Protein AF-A0A933YH19-F1 (afdb_monomer)

Mean predicted aligned error: 7.14 Å

Structure (mmCIF, N/CA/C/O backbone):
data_AF-A0A933YH19-F1
#
_entry.id   AF-A0A933YH19-F1
#
loop_
_atom_site.group_PDB
_atom_site.id
_atom_site.type_symbol
_atom_site.label_atom_id
_atom_site.label_alt_id
_atom_site.label_comp_id
_atom_site.label_asym_id
_atom_site.label_entity_id
_atom_site.label_seq_id
_atom_site.pdbx_PDB_ins_code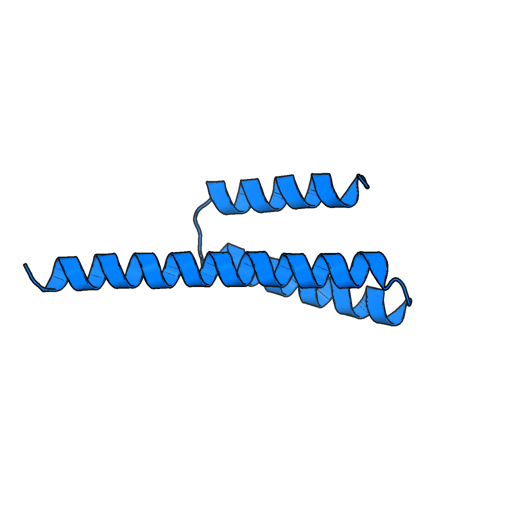
_atom_site.Cartn_x
_atom_site.Cartn_y
_atom_site.Cartn_z
_atom_site.occupancy
_atom_site.B_iso_or_equiv
_atom_site.auth_seq_id
_atom_site.auth_comp_id
_atom_site.auth_asym_id
_atom_site.auth_atom_id
_atom_site.pdbx_PDB_model_num
ATOM 1 N N . MET A 1 1 ? 4.284 16.716 -9.707 1.00 50.84 1 MET A N 1
ATOM 2 C CA . MET A 1 1 ? 3.636 15.432 -9.357 1.00 50.84 1 MET A CA 1
ATOM 3 C C . MET A 1 1 ? 3.399 14.663 -10.644 1.00 50.84 1 MET A C 1
ATOM 5 O O . MET A 1 1 ? 2.917 15.267 -11.593 1.00 50.84 1 MET A O 1
ATOM 9 N N . LYS A 1 2 ? 3.830 13.398 -10.742 1.00 64.25 2 LYS A N 1
ATOM 10 C CA . LYS A 1 2 ? 3.567 12.597 -11.951 1.00 64.25 2 LYS A CA 1
ATOM 11 C C . LYS A 1 2 ? 2.064 12.318 -12.030 1.00 64.25 2 LYS A C 1
ATOM 13 O O . LYS A 1 2 ? 1.431 12.129 -10.999 1.00 64.25 2 LYS A O 1
ATOM 18 N N . ILE A 1 3 ? 1.523 12.230 -13.244 1.00 73.25 3 ILE A N 1
ATOM 19 C CA . ILE A 1 3 ? 0.110 11.895 -13.500 1.00 73.25 3 ILE A CA 1
ATOM 20 C C . ILE A 1 3 ? -0.322 10.583 -12.798 1.00 73.25 3 ILE A C 1
ATOM 22 O O . ILE A 1 3 ? -1.482 10.418 -12.440 1.00 73.25 3 ILE A O 1
ATOM 26 N N . GLN A 1 4 ? 0.645 9.691 -12.531 1.00 67.31 4 GLN A N 1
ATOM 27 C CA . GLN A 1 4 ? 0.482 8.446 -11.771 1.00 67.31 4 GLN A CA 1
ATOM 28 C C . GLN A 1 4 ? -0.031 8.662 -10.337 1.00 67.31 4 GLN A C 1
ATOM 30 O O . GLN A 1 4 ? -0.875 7.894 -9.892 1.00 67.31 4 GLN A O 1
ATOM 35 N N . ASP A 1 5 ? 0.418 9.707 -9.632 1.00 69.25 5 ASP A N 1
ATOM 36 C CA . ASP A 1 5 ? -0.056 10.007 -8.269 1.00 69.25 5 ASP A CA 1
ATOM 37 C C . ASP A 1 5 ? -1.520 10.460 -8.266 1.00 69.25 5 ASP A C 1
ATOM 39 O O . ASP A 1 5 ? -2.268 10.134 -7.350 1.00 69.25 5 ASP A O 1
ATOM 43 N N . LEU A 1 6 ? -1.943 11.185 -9.307 1.00 78.38 6 LEU A N 1
ATOM 44 C CA . LEU A 1 6 ? -3.305 11.706 -9.412 1.00 78.38 6 LEU A CA 1
ATOM 45 C C . LEU A 1 6 ? -4.317 10.579 -9.645 1.00 78.38 6 LEU A C 1
ATOM 47 O O . LEU A 1 6 ? -5.350 10.530 -8.979 1.00 78.38 6 LEU A O 1
ATOM 51 N N . G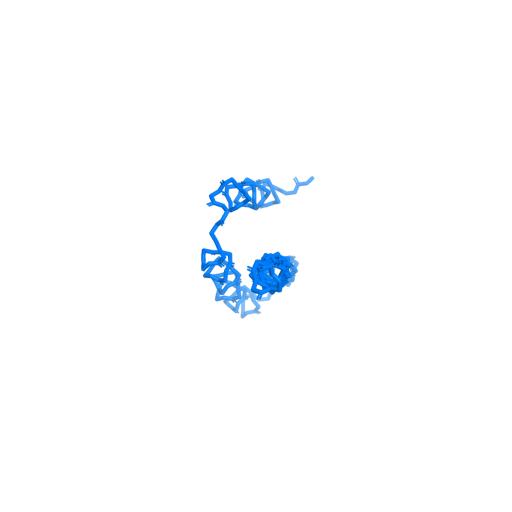LY A 1 7 ? -3.990 9.642 -10.543 1.00 75.12 7 GLY A N 1
ATOM 52 C CA . GLY A 1 7 ? -4.801 8.441 -10.749 1.00 75.12 7 GLY A CA 1
ATOM 53 C C . GLY A 1 7 ? -4.904 7.600 -9.475 1.00 75.12 7 GLY A C 1
ATOM 54 O O . GLY A 1 7 ? -5.971 7.080 -9.158 1.00 75.12 7 GLY A O 1
ATOM 55 N N . PHE A 1 8 ? -3.822 7.540 -8.697 1.00 73.94 8 PHE A N 1
ATOM 56 C CA . PHE A 1 8 ? -3.795 6.804 -7.441 1.00 73.94 8 PHE A CA 1
ATOM 57 C C . PHE A 1 8 ? -4.625 7.468 -6.336 1.00 73.94 8 PHE A C 1
ATOM 59 O O . PHE A 1 8 ? -5.384 6.797 -5.637 1.00 73.94 8 PHE A O 1
ATOM 66 N N . LEU A 1 9 ? -4.535 8.794 -6.213 1.00 76.56 9 LEU A N 1
ATOM 67 C CA . LEU A 1 9 ? -5.338 9.575 -5.275 1.00 76.56 9 LEU A CA 1
ATOM 68 C C . LEU A 1 9 ? -6.835 9.422 -5.569 1.00 76.56 9 LEU A C 1
ATOM 70 O O . LEU A 1 9 ? -7.628 9.242 -4.648 1.00 76.56 9 LEU A O 1
ATOM 74 N N . MET A 1 10 ? -7.210 9.430 -6.849 1.00 82.00 10 MET A N 1
ATOM 75 C CA . MET A 1 10 ? -8.589 9.209 -7.282 1.00 82.00 10 MET A CA 1
ATOM 76 C C . MET A 1 10 ? -9.076 7.794 -6.928 1.00 82.00 10 MET A C 1
ATOM 78 O O . MET A 1 10 ? -10.187 7.637 -6.424 1.00 82.00 10 MET A O 1
ATOM 82 N N . LEU A 1 11 ? -8.229 6.775 -7.114 1.00 78.31 11 LEU A N 1
ATOM 83 C CA . LEU A 1 11 ? -8.516 5.392 -6.722 1.00 78.31 11 LEU A CA 1
ATOM 84 C C . LEU A 1 11 ? -8.719 5.259 -5.204 1.00 78.31 11 LEU A C 1
ATOM 86 O O . LEU A 1 11 ? -9.657 4.608 -4.746 1.00 78.31 11 LEU A O 1
ATOM 90 N N . LEU A 1 12 ? -7.854 5.907 -4.421 1.00 76.88 12 LEU A N 1
ATOM 91 C CA . LEU A 1 12 ? -7.931 5.919 -2.963 1.00 76.88 12 LEU A CA 1
ATOM 92 C C . LEU A 1 12 ? -9.212 6.619 -2.490 1.00 76.88 12 LEU A C 1
ATOM 94 O O . LEU A 1 12 ? -9.894 6.110 -1.601 1.00 76.88 12 LEU A O 1
ATOM 98 N N . PHE A 1 13 ? -9.592 7.728 -3.128 1.00 80.75 13 PHE A N 1
ATOM 99 C CA . PHE A 1 13 ? -10.840 8.436 -2.839 1.00 80.75 13 PHE A CA 1
ATOM 100 C C . PHE A 1 13 ? -12.078 7.591 -3.174 1.00 80.75 13 PHE A C 1
ATOM 102 O O . PHE A 1 13 ? -13.033 7.561 -2.400 1.00 80.75 13 PHE A O 1
ATOM 109 N N . LEU A 1 14 ? -12.042 6.841 -4.279 1.00 80.25 14 LEU A N 1
ATOM 110 C CA . LEU A 1 14 ? -13.105 5.908 -4.656 1.00 80.25 14 LEU A CA 1
ATOM 111 C C . LEU A 1 14 ? -13.282 4.801 -3.603 1.00 80.25 14 LEU A C 1
ATOM 113 O O . LEU A 1 14 ? -14.401 4.520 -3.179 1.00 80.25 14 LEU A O 1
ATOM 117 N N . VAL A 1 15 ? -12.182 4.204 -3.133 1.00 77.75 15 VAL A N 1
ATOM 118 C CA . VAL A 1 15 ? -12.216 3.182 -2.070 1.00 77.75 15 VAL A CA 1
ATOM 119 C C . VAL A 1 15 ? -12.723 3.771 -0.754 1.00 77.75 15 VAL A C 1
ATOM 121 O O . VAL A 1 15 ? -13.523 3.130 -0.067 1.00 77.75 15 VAL A O 1
ATOM 124 N N . LEU A 1 16 ? -12.325 5.008 -0.432 1.00 77.75 16 LEU A N 1
ATOM 125 C CA . LEU A 1 16 ? -12.851 5.743 0.718 1.00 77.75 16 LEU A CA 1
ATOM 126 C C . LEU A 1 16 ? -14.367 5.949 0.641 1.00 77.75 16 LEU A C 1
ATOM 128 O O . LEU A 1 16 ? -15.056 5.782 1.648 1.00 77.75 16 LEU A O 1
ATOM 132 N N . TRP A 1 17 ? -14.882 6.249 -0.552 1.00 76.75 17 TRP A N 1
ATOM 133 C CA . TRP A 1 17 ? -16.306 6.473 -0.792 1.00 76.75 17 TRP A CA 1
ATOM 134 C C . TRP A 1 17 ? -17.137 5.188 -0.709 1.00 76.75 17 TRP A C 1
ATOM 136 O O . TRP A 1 17 ? -18.210 5.177 -0.111 1.00 76.75 17 TRP A O 1
ATOM 146 N N . VAL A 1 18 ? -16.637 4.085 -1.278 1.00 79.81 18 VAL A N 1
ATOM 147 C CA . VAL A 1 18 ? -17.351 2.795 -1.296 1.00 79.81 18 VAL A CA 1
ATOM 148 C C . VAL A 1 18 ? -17.327 2.106 0.075 1.00 79.81 18 VAL A C 1
ATOM 150 O O . VAL A 1 18 ? -18.198 1.288 0.368 1.00 79.81 18 VAL A O 1
ATOM 153 N N . ARG A 1 19 ? 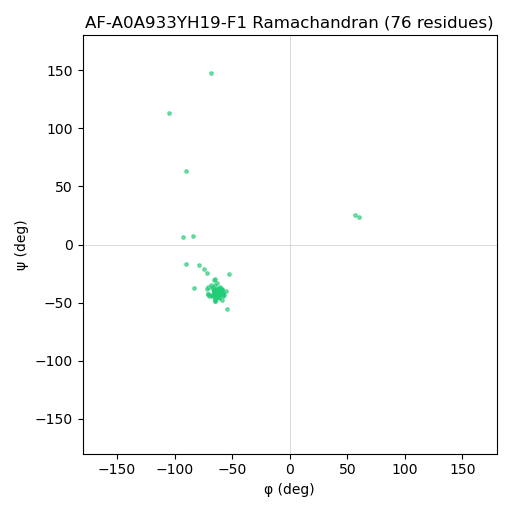-16.369 2.459 0.946 1.00 70.75 19 ARG A N 1
ATOM 154 C CA . ARG A 1 19 ? -16.314 2.021 2.353 1.00 70.75 19 ARG A CA 1
ATOM 155 C C . ARG A 1 19 ? -16.300 0.496 2.547 1.00 70.75 19 ARG A C 1
ATOM 157 O O . ARG A 1 19 ? -16.722 -0.006 3.585 1.00 70.75 19 ARG A O 1
ATOM 164 N N . ASN A 1 20 ? -15.821 -0.243 1.547 1.00 76.69 20 ASN A N 1
ATOM 165 C CA . ASN A 1 20 ? -15.814 -1.703 1.545 1.00 76.69 20 ASN A CA 1
ATOM 166 C C . ASN A 1 20 ? -14.401 -2.236 1.815 1.00 76.69 20 ASN A C 1
ATOM 168 O O . ASN A 1 20 ? -13.493 -2.107 0.991 1.00 76.69 20 ASN A O 1
ATOM 172 N N . GLU A 1 21 ? -14.244 -2.877 2.969 1.00 76.75 21 GLU A N 1
ATOM 173 C CA . GLU A 1 21 ? -12.997 -3.483 3.442 1.00 76.75 21 GLU A CA 1
ATOM 174 C C . GLU A 1 21 ? -12.403 -4.491 2.449 1.00 76.75 21 GLU A C 1
ATOM 176 O O . GLU A 1 21 ? -11.199 -4.467 2.190 1.00 76.75 21 GLU A O 1
ATOM 181 N N . ARG A 1 22 ? -13.238 -5.315 1.801 1.00 81.81 22 ARG A N 1
ATOM 182 C CA . ARG A 1 22 ? -12.753 -6.315 0.838 1.00 81.81 22 ARG A CA 1
ATOM 183 C C . ARG A 1 22 ? -12.142 -5.661 -0.394 1.00 81.81 22 ARG A C 1
ATOM 185 O O . ARG A 1 22 ? -11.129 -6.143 -0.890 1.00 81.81 22 ARG A O 1
ATOM 192 N N . LEU A 1 23 ? -12.732 -4.565 -0.876 1.00 80.94 23 LEU A N 1
ATOM 193 C CA . LEU A 1 23 ? -12.195 -3.843 -2.031 1.00 80.94 23 LEU A CA 1
ATOM 194 C C . LEU A 1 23 ? -10.825 -3.248 -1.711 1.00 80.94 23 LEU A C 1
ATOM 196 O O . LEU A 1 23 ? -9.917 -3.373 -2.524 1.00 80.94 23 LEU A O 1
ATOM 200 N N . SER A 1 24 ? -10.643 -2.689 -0.512 1.00 83.62 24 SER A N 1
ATOM 201 C CA . SER A 1 24 ? -9.349 -2.143 -0.085 1.00 83.62 24 SER A CA 1
ATOM 202 C C . SER A 1 24 ? -8.242 -3.211 -0.122 1.00 83.62 24 SER A C 1
ATOM 204 O O . SER A 1 24 ? -7.151 -2.952 -0.625 1.00 83.62 24 SER A O 1
ATOM 206 N N . VAL A 1 25 ? -8.538 -4.442 0.316 1.00 87.06 25 VAL A N 1
ATOM 207 C CA . VAL A 1 25 ? -7.597 -5.578 0.242 1.00 87.06 25 VAL A CA 1
ATOM 208 C C . VAL A 1 25 ? -7.284 -5.962 -1.205 1.00 87.06 25 VAL A C 1
ATOM 210 O O . VAL A 1 25 ? -6.112 -6.086 -1.559 1.00 87.06 25 VAL A O 1
ATOM 213 N N . TRP A 1 26 ? -8.306 -6.121 -2.054 1.00 88.31 26 TRP A N 1
ATOM 214 C CA . TRP A 1 26 ? -8.113 -6.476 -3.465 1.00 88.31 26 TRP A CA 1
ATOM 215 C C . T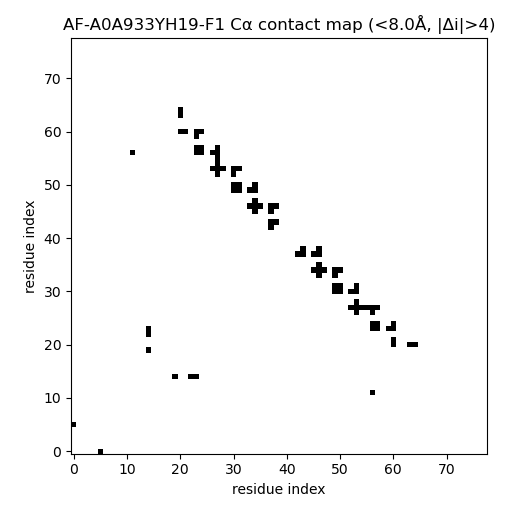RP A 1 26 ? -7.299 -5.426 -4.223 1.00 88.31 26 TRP A C 1
ATOM 217 O O . TRP A 1 26 ? -6.411 -5.784 -4.993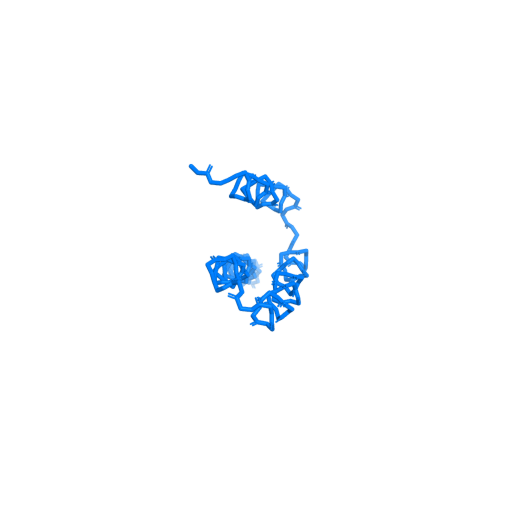 1.00 88.31 26 TRP A O 1
ATOM 227 N N . LEU A 1 27 ? -7.549 -4.140 -3.970 1.00 86.69 27 LEU A N 1
ATOM 228 C CA . LEU A 1 27 ? -6.781 -3.045 -4.557 1.00 86.69 27 LEU A CA 1
ATOM 229 C C . LEU A 1 27 ? -5.324 -3.026 -4.078 1.00 86.69 27 LEU A C 1
ATOM 231 O O . LEU A 1 27 ? -4.422 -2.834 -4.896 1.00 86.69 27 LEU A O 1
ATOM 235 N N . GLY A 1 28 ? -5.077 -3.273 -2.788 1.00 88.00 28 GLY A N 1
ATOM 236 C CA . GLY A 1 28 ? -3.718 -3.429 -2.261 1.00 88.00 28 GLY A CA 1
ATOM 237 C C . GLY A 1 28 ? -2.974 -4.595 -2.920 1.00 88.00 28 GLY A C 1
ATOM 238 O O . GLY A 1 28 ? -1.821 -4.450 -3.328 1.00 88.00 28 GLY A O 1
ATOM 239 N N . LEU A 1 29 ? -3.660 -5.725 -3.111 1.00 91.31 29 LEU A N 1
ATOM 240 C CA . LEU A 1 29 ? -3.109 -6.897 -3.791 1.00 91.31 29 LEU A CA 1
ATOM 241 C C . LEU A 1 29 ? -2.794 -6.603 -5.264 1.00 91.31 29 LEU A C 1
ATOM 243 O O . LEU A 1 29 ? -1.713 -6.942 -5.740 1.00 91.31 29 LEU A O 1
ATOM 247 N N . LEU A 1 30 ? -3.700 -5.918 -5.967 1.00 89.25 30 LEU A N 1
ATOM 248 C CA . LEU A 1 30 ? -3.503 -5.500 -7.355 1.00 89.25 30 LEU A CA 1
ATOM 249 C C . LEU A 1 30 ? -2.245 -4.628 -7.490 1.00 89.25 30 LEU A C 1
ATOM 251 O O . LEU A 1 30 ? -1.438 -4.835 -8.392 1.00 89.25 30 LEU A O 1
ATOM 255 N N . CYS A 1 31 ? -2.031 -3.703 -6.553 1.00 87.81 31 CYS A N 1
ATOM 256 C CA . CYS A 1 31 ? -0.846 -2.847 -6.538 1.00 87.81 31 CYS A CA 1
ATOM 257 C C . CYS A 1 31 ? 0.451 -3.640 -6.355 1.00 87.81 31 CYS A C 1
ATOM 259 O O . CYS A 1 31 ? 1.440 -3.338 -7.016 1.00 87.81 31 CYS A O 1
ATOM 261 N N . LEU A 1 32 ? 0.452 -4.684 -5.522 1.00 89.75 32 LEU A N 1
ATOM 262 C CA . LEU A 1 32 ? 1.603 -5.585 -5.406 1.00 89.75 32 LEU A CA 1
ATOM 263 C C . LEU A 1 32 ? 1.827 -6.391 -6.688 1.00 89.75 32 LEU A C 1
ATOM 265 O O . LEU A 1 32 ? 2.960 -6.475 -7.157 1.00 89.75 32 LEU A O 1
ATOM 269 N N . VAL A 1 33 ? 0.762 -6.927 -7.291 1.00 93.06 33 VAL A N 1
ATOM 270 C CA . VAL A 1 33 ? 0.854 -7.701 -8.540 1.00 93.06 33 VAL A CA 1
ATOM 271 C C . VAL A 1 33 ? 1.417 -6.853 -9.675 1.00 93.06 33 VAL A C 1
ATOM 273 O O . VAL A 1 33 ? 2.276 -7.333 -10.404 1.00 93.06 33 VAL A O 1
ATOM 276 N N . LEU A 1 34 ? 1.001 -5.589 -9.799 1.00 85.62 34 LEU A N 1
ATOM 277 C CA . LEU A 1 34 ? 1.592 -4.663 -10.766 1.00 85.62 34 LEU A CA 1
ATOM 278 C C . LEU A 1 34 ? 3.010 -4.211 -10.373 1.00 85.62 34 LEU A C 1
ATOM 280 O O . LEU A 1 34 ? 3.792 -3.860 -11.253 1.00 85.62 34 LEU A O 1
ATOM 284 N N . ALA A 1 35 ? 3.387 -4.231 -9.091 1.00 88.25 35 ALA A N 1
ATOM 285 C CA . ALA A 1 35 ? 4.731 -3.833 -8.669 1.00 88.25 35 ALA A CA 1
ATOM 286 C C . ALA A 1 35 ? 5.789 -4.862 -9.096 1.00 88.25 35 ALA A C 1
ATOM 288 O O . ALA A 1 35 ? 6.888 -4.475 -9.488 1.00 88.25 35 ALA A O 1
ATOM 289 N N . ILE A 1 36 ? 5.450 -6.156 -9.069 1.00 90.19 36 ILE A N 1
ATOM 290 C CA . ILE A 1 36 ? 6.345 -7.265 -9.444 1.00 90.19 36 ILE A CA 1
ATOM 291 C C . ILE A 1 36 ? 6.944 -7.095 -10.857 1.00 90.19 36 ILE A C 1
ATOM 293 O O 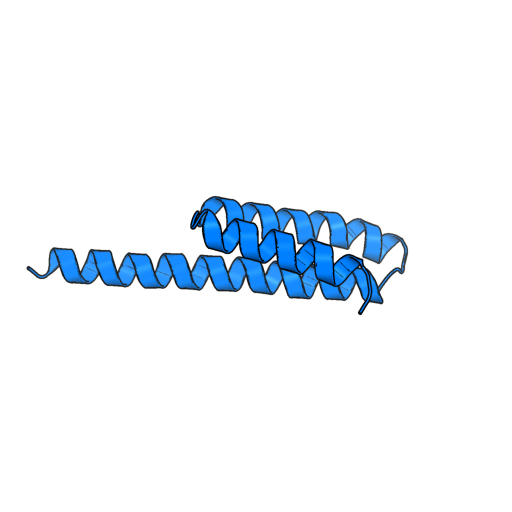. ILE A 1 36 ? 8.173 -7.075 -10.968 1.00 90.19 36 ILE A O 1
ATOM 297 N N . PRO A 1 37 ? 6.156 -6.922 -11.941 1.00 90.00 37 PRO A N 1
ATOM 298 C CA . PRO A 1 37 ? 6.714 -6.724 -13.275 1.00 90.00 37 PRO A CA 1
ATOM 299 C C . PRO A 1 37 ? 7.484 -5.403 -13.386 1.00 90.00 37 PRO A C 1
ATOM 301 O O . PRO A 1 37 ? 8.468 -5.337 -14.113 1.00 90.00 37 PRO A O 1
ATOM 304 N N . LEU A 1 38 ? 7.103 -4.360 -12.640 1.00 87.06 38 LEU A N 1
ATOM 305 C CA . LEU A 1 38 ? 7.846 -3.096 -12.629 1.00 87.06 38 LEU A CA 1
ATOM 306 C C . LEU A 1 38 ? 9.237 -3.240 -11.993 1.00 87.06 38 LEU A C 1
ATOM 308 O O . LEU A 1 38 ? 10.187 -2.632 -12.485 1.00 87.06 38 LEU A O 1
ATOM 312 N N . PHE A 1 39 ? 9.373 -4.056 -10.944 1.00 89.00 39 PHE A N 1
ATOM 313 C CA . PHE A 1 39 ? 10.681 -4.427 -10.398 1.00 89.00 39 PHE A CA 1
ATOM 314 C C . PHE A 1 39 ? 11.491 -5.261 -11.394 1.00 89.00 39 PHE A C 1
ATOM 316 O O . PHE A 1 39 ? 12.681 -5.005 -11.559 1.00 89.00 39 PHE A O 1
ATOM 323 N N . ALA A 1 40 ? 10.852 -6.194 -12.108 1.00 91.25 40 ALA A N 1
ATOM 324 C CA . ALA A 1 40 ? 11.515 -6.980 -13.151 1.00 91.25 40 ALA A CA 1
ATOM 325 C C . ALA A 1 40 ? 12.023 -6.110 -14.318 1.00 91.25 40 ALA A C 1
ATOM 327 O O . ALA A 1 40 ? 13.074 -6.393 -14.885 1.00 91.25 40 ALA A O 1
ATOM 328 N N . LEU A 1 41 ? 11.316 -5.021 -14.638 1.00 92.25 41 LEU A N 1
ATOM 329 C CA . LEU A 1 41 ? 11.708 -4.021 -15.638 1.00 92.25 41 LEU A CA 1
ATOM 330 C C . LEU A 1 41 ? 12.665 -2.940 -15.094 1.00 92.25 41 LEU A C 1
ATOM 332 O O . LEU A 1 41 ? 12.934 -1.966 -15.794 1.00 92.25 41 LEU A O 1
ATOM 336 N N . TRP A 1 42 ? 13.164 -3.076 -13.858 1.00 89.00 42 TRP A N 1
ATOM 337 C CA . TRP A 1 42 ? 14.071 -2.115 -13.205 1.00 89.00 42 TRP A CA 1
ATOM 338 C C . TRP A 1 42 ? 13.485 -0.694 -13.049 1.00 89.00 42 TRP A C 1
ATOM 340 O O . TRP A 1 42 ? 14.208 0.290 -12.884 1.00 89.00 42 TRP A O 1
ATOM 350 N N . ILE A 1 43 ? 12.153 -0.561 -13.030 1.00 86.88 43 ILE A N 1
ATOM 351 C CA . ILE A 1 43 ? 11.442 0.713 -12.827 1.00 86.88 43 ILE A CA 1
ATOM 352 C C . ILE A 1 43 ? 11.192 0.931 -11.326 1.00 86.88 43 ILE A C 1
ATOM 354 O O . ILE A 1 43 ? 10.055 0.998 -10.849 1.00 86.88 43 ILE A O 1
ATOM 358 N N . PHE A 1 44 ? 12.273 1.057 -10.554 1.00 83.81 44 PHE A N 1
ATOM 359 C CA . PHE A 1 44 ? 12.220 1.103 -9.085 1.00 83.81 44 PHE A CA 1
ATOM 360 C C . PHE A 1 44 ? 11.367 2.245 -8.534 1.00 83.81 44 PHE A C 1
ATOM 362 O O . PHE A 1 44 ? 10.626 2.069 -7.571 1.00 83.81 44 PHE A O 1
ATOM 369 N N . PHE A 1 45 ? 11.423 3.418 -9.163 1.00 81.50 45 PHE A N 1
ATOM 370 C CA . PHE A 1 45 ? 10.748 4.603 -8.640 1.00 81.50 45 PHE A CA 1
ATOM 371 C C . PHE A 1 45 ? 9.218 4.484 -8.669 1.00 81.50 45 PHE A C 1
ATOM 373 O O . PHE A 1 45 ? 8.543 4.955 -7.756 1.00 81.50 45 PHE A O 1
ATOM 380 N N . THR A 1 46 ? 8.663 3.850 -9.704 1.00 84.31 46 THR A N 1
ATOM 381 C CA . THR A 1 46 ? 7.219 3.593 -9.794 1.00 84.31 46 THR A CA 1
ATOM 382 C C . THR A 1 46 ? 6.845 2.337 -9.008 1.00 84.31 46 THR A C 1
ATOM 384 O O . THR A 1 46 ? 5.827 2.350 -8.321 1.00 84.31 46 THR A O 1
ATOM 387 N N . ALA A 1 47 ? 7.688 1.298 -9.020 1.00 86.62 47 ALA A N 1
ATOM 388 C CA . ALA A 1 47 ? 7.459 0.077 -8.247 1.00 86.62 47 ALA A CA 1
ATOM 389 C C . ALA A 1 47 ? 7.348 0.364 -6.739 1.00 86.62 47 ALA A C 1
ATOM 391 O O . ALA A 1 47 ? 6.385 -0.040 -6.092 1.00 86.62 47 ALA A O 1
ATOM 392 N N . GLN A 1 48 ? 8.284 1.144 -6.191 1.00 88.62 48 GLN A N 1
ATOM 393 C CA . GLN A 1 48 ? 8.316 1.488 -4.769 1.00 88.62 48 GLN A CA 1
ATOM 394 C C . GLN A 1 48 ? 7.108 2.339 -4.350 1.00 88.62 48 GLN A C 1
ATOM 396 O O . GLN A 1 48 ? 6.580 2.157 -3.254 1.00 88.62 48 GLN A O 1
ATOM 401 N N . ARG A 1 49 ? 6.619 3.226 -5.232 1.00 87.12 49 ARG A N 1
ATOM 402 C CA . ARG A 1 49 ? 5.364 3.965 -5.003 1.00 87.12 49 ARG A CA 1
ATOM 403 C C . ARG A 1 49 ? 4.176 3.016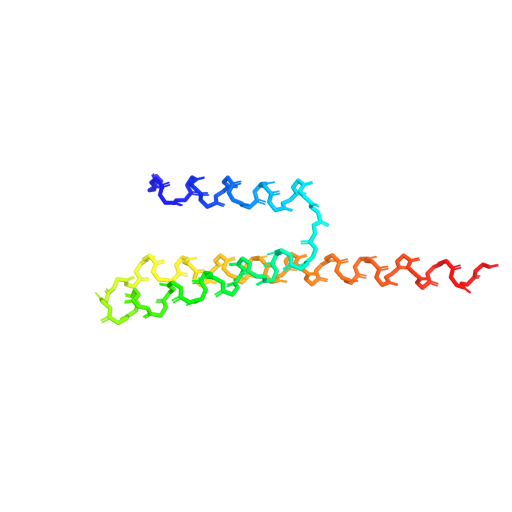 -4.930 1.00 87.12 49 ARG A C 1
ATOM 405 O O . ARG A 1 49 ? 3.385 3.118 -4.004 1.00 87.12 49 ARG A O 1
ATOM 412 N N . LEU A 1 50 ? 4.090 2.062 -5.854 1.00 86.50 50 LEU A N 1
ATOM 413 C CA . LEU A 1 50 ? 3.013 1.076 -5.892 1.00 86.50 50 LEU A CA 1
ATOM 414 C C . LEU A 1 50 ? 2.985 0.197 -4.633 1.00 86.50 50 LEU A C 1
ATOM 416 O O . LEU A 1 50 ? 1.912 -0.074 -4.098 1.00 86.50 50 LEU A O 1
ATOM 420 N N . VAL A 1 51 ? 4.160 -0.156 -4.103 1.00 90.56 51 VAL A N 1
ATOM 421 C CA . VAL A 1 51 ? 4.296 -0.832 -2.803 1.00 90.56 51 VAL A CA 1
ATOM 422 C C . VAL A 1 51 ? 3.833 0.063 -1.649 1.00 90.56 51 VAL A C 1
ATOM 424 O O . VAL A 1 51 ? 3.051 -0.385 -0.810 1.00 90.56 51 VAL A O 1
ATOM 427 N N . ALA A 1 52 ? 4.263 1.329 -1.606 1.00 87.88 52 ALA A N 1
ATOM 428 C CA . ALA A 1 52 ? 3.831 2.275 -0.572 1.00 87.88 52 ALA A CA 1
ATOM 429 C C . ALA A 1 52 ? 2.308 2.469 -0.584 1.00 87.88 52 ALA A C 1
ATOM 431 O O . ALA A 1 52 ? 1.662 2.534 0.463 1.00 87.88 52 ALA A O 1
ATOM 432 N N . TYR A 1 53 ? 1.716 2.494 -1.773 1.00 85.19 53 TYR A N 1
ATOM 433 C CA . TYR A 1 53 ? 0.280 2.587 -1.908 1.00 85.19 53 TYR A CA 1
ATOM 434 C C . TYR A 1 53 ? -0.464 1.304 -1.515 1.00 85.19 53 TYR A C 1
ATOM 436 O O . TYR A 1 53 ? -1.514 1.383 -0.876 1.00 85.19 53 TYR A O 1
ATOM 444 N N . ALA A 1 54 ? 0.074 0.126 -1.842 1.00 89.06 54 ALA A N 1
ATOM 445 C CA . ALA A 1 54 ? -0.472 -1.142 -1.361 1.00 89.06 54 ALA A CA 1
ATOM 446 C C . ALA A 1 54 ? -0.504 -1.172 0.174 1.00 89.06 54 ALA A C 1
ATOM 448 O O . ALA A 1 54 ? -1.522 -1.527 0.770 1.00 89.06 54 ALA A O 1
ATOM 449 N N . ALA A 1 55 ? 0.576 -0.714 0.816 1.00 90.44 55 ALA A N 1
ATOM 450 C CA . ALA A 1 55 ? 0.642 -0.589 2.268 1.00 90.44 55 ALA A CA 1
ATOM 451 C C . ALA A 1 55 ? -0.441 0.356 2.818 1.00 90.44 55 ALA A C 1
ATOM 453 O O . ALA A 1 55 ? -1.087 0.022 3.811 1.00 90.44 55 ALA A O 1
ATOM 454 N N . ALA A 1 56 ? -0.704 1.486 2.151 1.00 87.94 56 ALA A N 1
ATOM 455 C CA . ALA A 1 56 ? -1.776 2.403 2.541 1.00 87.94 56 ALA A CA 1
ATOM 456 C C . ALA A 1 56 ? -3.168 1.746 2.464 1.00 87.94 56 ALA A C 1
ATOM 458 O O . ALA A 1 56 ? -3.960 1.879 3.399 1.00 87.94 56 ALA A O 1
ATOM 459 N N . PHE A 1 57 ? -3.459 0.987 1.402 1.00 86.56 57 PHE A N 1
ATOM 460 C CA . PHE A 1 57 ? -4.731 0.268 1.263 1.00 86.56 57 PHE A CA 1
ATOM 461 C C . PHE A 1 57 ? -4.922 -0.836 2.309 1.00 86.56 57 PHE A C 1
ATOM 463 O O . PHE A 1 57 ? -6.031 -0.999 2.832 1.00 86.56 57 PHE A O 1
ATOM 470 N N . PHE A 1 58 ? -3.859 -1.568 2.651 1.00 88.31 58 PHE A N 1
ATOM 471 C CA . PHE A 1 58 ? -3.912 -2.558 3.726 1.00 88.31 58 PHE A CA 1
ATOM 472 C C . PHE A 1 58 ? -4.088 -1.902 5.094 1.00 88.31 58 PHE A C 1
ATOM 474 O O . PHE A 1 58 ? -4.947 -2.333 5.861 1.00 88.31 58 PHE A O 1
ATOM 481 N N . ALA A 1 59 ? -3.347 -0.829 5.383 1.00 87.56 59 ALA A N 1
ATOM 482 C CA . ALA A 1 59 ? -3.498 -0.078 6.626 1.00 87.56 59 ALA A CA 1
ATOM 483 C C . ALA A 1 59 ? -4.933 0.442 6.791 1.00 87.56 59 ALA A C 1
ATOM 485 O O . ALA A 1 59 ? -5.539 0.269 7.848 1.00 87.56 59 ALA A O 1
ATOM 486 N N . LEU A 1 60 ? -5.515 0.998 5.725 1.00 84.94 60 LEU A N 1
ATOM 487 C CA . LEU A 1 60 ? -6.899 1.460 5.717 1.00 84.94 60 LEU A CA 1
ATOM 488 C C . LEU A 1 60 ? -7.894 0.316 5.981 1.00 84.94 60 LEU A C 1
ATOM 490 O O . LEU A 1 60 ? -8.810 0.469 6.789 1.00 84.94 60 LEU A O 1
ATOM 494 N N . SER A 1 61 ? -7.682 -0.851 5.364 1.00 86.06 61 SER A N 1
ATOM 495 C CA . SER A 1 61 ? -8.507 -2.041 5.610 1.00 86.06 61 SER A CA 1
ATOM 496 C C . SER A 1 61 ? -8.440 -2.503 7.067 1.00 86.06 61 SER A C 1
ATOM 498 O O . SER A 1 61 ? -9.467 -2.847 7.653 1.00 86.06 61 SER A O 1
ATOM 500 N N . VAL A 1 62 ? -7.246 -2.499 7.663 1.00 87.31 62 VAL A N 1
ATOM 501 C CA . VAL A 1 62 ? -7.048 -2.871 9.070 1.00 87.31 62 VAL A CA 1
ATOM 502 C C . VAL A 1 62 ? -7.749 -1.873 9.987 1.00 87.31 62 VAL A C 1
ATOM 504 O O . VAL A 1 62 ? -8.450 -2.284 10.908 1.00 87.31 62 VAL A O 1
ATOM 507 N N . ILE A 1 63 ? -7.625 -0.569 9.720 1.00 86.38 63 ILE A N 1
ATOM 508 C CA . ILE A 1 63 ? -8.306 0.476 10.498 1.00 86.38 63 ILE A CA 1
ATOM 509 C C . ILE A 1 63 ? -9.824 0.276 10.455 1.00 86.38 63 ILE A C 1
ATOM 511 O O . ILE A 1 63 ? -10.479 0.370 11.497 1.00 86.38 63 ILE A O 1
ATOM 515 N N . TRP A 1 64 ? -10.387 -0.049 9.288 1.00 83.75 64 TRP A N 1
ATOM 516 C CA . TRP A 1 64 ? -11.817 -0.332 9.171 1.00 83.75 64 TRP A CA 1
ATOM 517 C C . TRP A 1 64 ? -12.247 -1.568 9.943 1.00 83.75 64 TRP A C 1
ATOM 519 O O . TRP A 1 64 ? -13.197 -1.473 10.719 1.00 83.75 64 TRP A O 1
ATOM 529 N N . GLN A 1 65 ? -11.537 -2.688 9.797 1.00 83.31 65 GLN A N 1
ATOM 530 C CA . GLN A 1 65 ? -11.856 -3.906 10.541 1.00 83.31 65 GLN A CA 1
ATOM 531 C C . GLN A 1 65 ? -11.738 -3.698 12.051 1.00 83.31 65 GLN A C 1
ATOM 533 O O . GLN A 1 65 ? -12.639 -4.071 12.797 1.00 83.31 65 GLN A O 1
ATOM 538 N N . VAL A 1 66 ? -10.668 -3.057 12.527 1.00 84.75 66 VAL A N 1
ATOM 539 C CA . VAL A 1 66 ? -10.473 -2.793 13.961 1.00 84.75 66 VAL A CA 1
ATOM 540 C C . VAL A 1 66 ? -11.539 -1.829 14.493 1.00 84.75 66 VAL A C 1
ATOM 542 O O . VAL A 1 66 ? -12.082 -2.043 15.581 1.00 84.75 66 VAL A O 1
ATOM 545 N N . GLY A 1 67 ? -11.881 -0.789 13.727 1.00 78.00 67 GLY A N 1
ATOM 546 C CA . GLY A 1 67 ? -12.976 0.127 14.048 1.00 78.00 67 GLY A CA 1
ATOM 547 C C . GLY A 1 67 ? -14.330 -0.584 14.116 1.00 78.00 67 GLY A C 1
ATOM 548 O O . GLY A 1 67 ? -15.091 -0.357 15.058 1.00 78.00 67 GLY A O 1
ATOM 549 N N . LEU A 1 68 ? -14.600 -1.493 13.178 1.00 69.12 68 LEU A N 1
ATOM 550 C CA . LEU A 1 68 ? -15.809 -2.314 13.133 1.00 69.12 68 LEU A CA 1
ATOM 551 C C . LEU A 1 68 ? -15.886 -3.281 14.325 1.00 69.12 68 LEU A C 1
ATOM 553 O O . LEU A 1 68 ? -16.910 -3.340 15.004 1.00 69.12 68 LEU A O 1
ATOM 557 N N . ILE A 1 69 ? -14.790 -3.974 14.652 1.00 67.62 69 ILE A N 1
ATOM 558 C CA . ILE A 1 69 ? -14.706 -4.884 15.807 1.00 67.62 69 ILE A CA 1
ATOM 559 C C . ILE A 1 69 ? -15.009 -4.134 17.112 1.00 67.62 69 ILE A C 1
ATOM 561 O O . ILE A 1 69 ? -15.736 -4.646 17.966 1.00 67.62 69 ILE A O 1
ATOM 565 N N . ARG A 1 70 ? -14.514 -2.896 17.264 1.00 69.56 70 ARG A N 1
ATOM 566 C CA . ARG A 1 70 ? -14.834 -2.053 18.432 1.00 69.56 70 ARG A CA 1
ATOM 567 C C . ARG A 1 70 ? -16.324 -1.714 18.528 1.00 69.56 70 ARG A C 1
ATOM 569 O O . ARG A 1 70 ? -16.852 -1.688 19.638 1.00 69.56 70 ARG A O 1
ATOM 576 N N . GLN A 1 71 ? -16.997 -1.469 17.403 1.00 65.06 71 GLN A N 1
ATOM 577 C CA . GLN A 1 71 ? -18.441 -1.201 17.380 1.00 65.06 71 GLN A CA 1
ATOM 578 C C . GLN A 1 71 ? -19.250 -2.449 17.759 1.00 65.06 71 GLN A C 1
ATOM 580 O O . GLN A 1 71 ? -20.151 -2.364 18.591 1.00 65.06 71 GLN A O 1
ATOM 585 N N . ILE A 1 72 ? -18.876 -3.623 17.237 1.00 68.56 72 ILE A N 1
ATOM 586 C CA . ILE A 1 72 ? -19.537 -4.899 17.563 1.00 68.56 72 ILE A CA 1
ATOM 587 C C . ILE A 1 72 ? -19.378 -5.236 19.049 1.00 68.56 72 ILE A C 1
ATOM 589 O O . ILE A 1 72 ? -20.345 -5.626 19.702 1.00 68.56 72 ILE A O 1
ATOM 593 N N . LYS A 1 73 ? -18.173 -5.057 19.609 1.00 67.69 73 LYS A N 1
ATOM 594 C CA . LYS A 1 73 ? -17.915 -5.356 21.024 1.00 67.69 73 LYS A CA 1
ATOM 595 C C . LYS A 1 73 ? -18.730 -4.447 21.957 1.00 67.69 73 LYS A C 1
ATOM 597 O O . LYS A 1 73 ? -19.321 -4.947 22.904 1.00 67.69 73 LYS A O 1
ATOM 602 N N . ARG A 1 74 ? -18.859 -3.151 21.632 1.00 65.44 74 ARG A N 1
ATOM 603 C CA . ARG A 1 74 ? -19.718 -2.200 22.373 1.00 65.44 74 ARG A CA 1
ATOM 604 C C . ARG A 1 74 ? -21.214 -2.513 22.300 1.00 65.44 74 ARG A C 1
ATOM 606 O O . ARG A 1 74 ? -21.935 -2.155 23.222 1.00 65.44 74 ARG A O 1
ATOM 613 N N . GLY A 1 75 ? -21.685 -3.124 21.213 1.00 62.34 75 GLY A N 1
ATOM 614 C CA . GLY A 1 75 ? -23.088 -3.520 21.059 1.00 62.34 75 GLY A CA 1
ATOM 615 C C . GLY A 1 75 ? -23.464 -4.804 21.803 1.00 62.34 75 GLY A C 1
ATOM 616 O O . GLY A 1 75 ? -24.643 -5.037 22.016 1.00 62.34 75 GLY A O 1
ATOM 617 N N . ARG A 1 76 ? -22.480 -5.625 22.197 1.00 63.81 76 ARG A N 1
ATOM 618 C CA . ARG A 1 76 ? -22.687 -6.887 22.931 1.00 63.81 76 ARG A CA 1
ATOM 619 C C . ARG A 1 76 ? -22.674 -6.717 24.458 1.00 63.81 76 ARG A C 1
ATOM 621 O O . ARG A 1 76 ? -23.106 -7.615 25.165 1.00 63.81 76 ARG A O 1
ATOM 628 N N . GLU A 1 77 ? -22.162 -5.593 24.959 1.00 59.22 77 GLU A N 1
ATOM 629 C CA . GLU A 1 77 ? -22.109 -5.261 26.395 1.00 59.22 77 GLU A CA 1
ATOM 630 C C . GLU A 1 77 ? -23.327 -4.444 26.880 1.00 59.22 77 GLU A C 1
ATOM 632 O O . GLU A 1 77 ? -23.345 -3.995 28.025 1.00 59.22 77 GLU A O 1
ATOM 637 N N . ARG A 1 78 ? -24.334 -4.235 26.022 1.00 52.59 78 ARG A N 1
ATOM 638 C CA . ARG A 1 78 ? -25.648 -3.676 2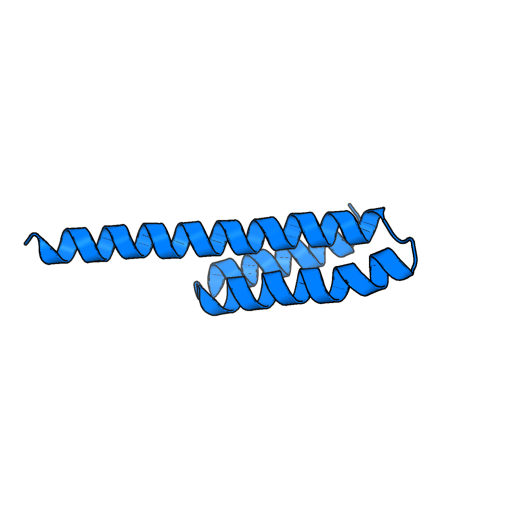6.377 1.00 52.59 78 ARG A CA 1
ATOM 639 C C . ARG A 1 78 ? -26.708 -4.755 26.249 1.00 52.59 78 ARG A C 1
ATOM 641 O O . ARG A 1 78 ? -27.659 -4.703 27.054 1.00 52.59 78 ARG A O 1
#

Secondary structure (DSSP, 8-state):
--HHHHHHHHHHHHHHHH--HHHHHHHHHHHHHHHHHHHHTT-HHHHHHHHHHHHHHHHHHHHHHHHHHHHHHHHH--

pLDDT: mean 80.49, std 9.59, range [50.84, 93.06]

Sequence (78 aa):
MKIQDLGFLMLLFLVLWVRNERLSVWLGLLCLVLAIPLFALWIFFTAQRLVAYAAAFFALSVIWQVGLIRQIKRGRER

Radius of gyration: 15.42 Å; Cα contacts (8 Å, |Δi|>4): 46; chains: 1; bounding box: 40×23×42 Å

Nearest PDB structures (foldseek):
  7o3x-assembly1_E  TM=9.128E-01  e=9.054E+00  Synechocysti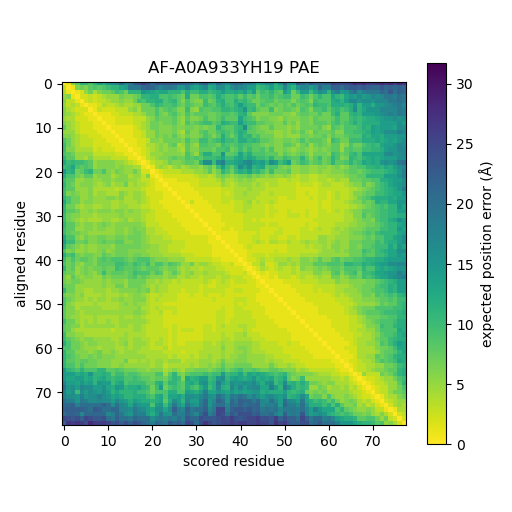s sp. PCC 6803 substr. Kazusa
  9eom-assembly1_A-2  TM=8.875E-01  e=9.054E+00  Synechocystis sp. PCC 6803
  9eom-assembly1_A-4  TM=8.875E-01  e=9.054E+00  Synechocystis sp. PCC 6803
  9eon-assembly1_A  TM=8.887E-01  e=9.662E+00  Synechocystis sp. PCC 6803

Foldseek 3Di:
DPVVVVVLVVVVVVCVVVLDLVVLQVQLVVLQVVLVVCVVVVVCVSSVVSNVSSVVSNVVSVVSVVVVVVVVVVVVVD

Solvent-accessible surface area (backbone atoms only — not comparable to full-atom values): 4174 Å² total; per-residue (Å²): 133,62,72,68,58,55,58,48,52,51,52,52,50,50,47,63,72,70,67,45,54,68,57,28,46,52,52,17,50,50,29,46,61,57,20,52,60,30,50,75,69,68,40,51,76,60,20,54,49,31,44,55,50,16,51,51,27,42,52,50,28,50,52,48,52,56,53,48,51,53,52,54,56,61,64,71,78,110